Protein AF-A0A383BHP2-F1 (afdb_monomer_lite)

Sequence (165 aa):
MFQIYKDSGLVVIGSGYQWDDPYSCEGWTETFGISYPFINEDNGAGLGIWYNQFYGEGIPKNVLINHNMEIIYANSGTVWPSTWISLIEEALDSCGVDCIPDADGDGILNDNDNCPGIVNPDQSDFDEDGIGDLCDDCNGVTDVLGNLDGNMNSIDEPIINVMDL

Secondary structure (DSSP, 8-state):
-HHHHTTTT----EEE--SS-SS-HHHHHHHHT--S-EEE-TTSSSHHHHHHHHSSS-SSEEEEE-TTS-EEEEEESPPPHHHHHHHHHHHHHTS-GGGSSSSS-SSS-GGG-SSTTS--TT---SS-SSS-TTT-TTTT----TT-TT--B-TTS-B---GGG-

Structure (mmCIF, N/CA/C/O backbone):
data_AF-A0A383BHP2-F1
#
_entry.id   AF-A0A383BHP2-F1
#
loop_
_atom_site.group_PDB
_atom_site.id
_atom_site.type_symbol
_atom_site.label_atom_id
_atom_site.label_alt_id
_atom_site.label_comp_id
_atom_site.label_asym_id
_atom_site.label_entity_id
_atom_site.label_seq_id
_atom_site.pdbx_PDB_ins_code
_atom_site.Cartn_x
_atom_site.Cartn_y
_atom_site.Cartn_z
_atom_site.occupancy
_atom_site.B_iso_or_equiv
_atom_site.auth_seq_id
_atom_site.auth_comp_id
_atom_site.auth_asym_id
_atom_site.auth_atom_id
_atom_site.pdbx_PDB_model_num
ATOM 1 N N . MET A 1 1 ? 9.670 -7.324 -4.398 1.00 68.38 1 MET A N 1
ATOM 2 C CA . MET A 1 1 ? 8.765 -6.208 -4.053 1.00 68.38 1 MET A CA 1
ATOM 3 C C . MET A 1 1 ? 7.319 -6.586 -4.228 1.00 68.38 1 MET A C 1
ATOM 5 O O . MET A 1 1 ? 6.698 -6.894 -3.230 1.00 68.38 1 MET A O 1
ATOM 9 N N . PHE A 1 2 ? 6.806 -6.613 -5.463 1.00 74.00 2 PHE A N 1
ATOM 10 C CA . PHE A 1 2 ? 5.367 -6.716 -5.711 1.00 74.00 2 PHE A CA 1
ATOM 11 C C . PHE A 1 2 ? 4.719 -7.908 -5.000 1.00 74.00 2 PHE A C 1
ATOM 13 O O . PHE A 1 2 ? 3.787 -7.726 -4.240 1.00 74.00 2 PHE A O 1
ATOM 20 N N . GLN A 1 3 ? 5.288 -9.108 -5.131 1.00 75.25 3 GLN A N 1
ATOM 21 C CA . GLN A 1 3 ? 4.736 -10.302 -4.479 1.00 75.25 3 GLN A CA 1
ATOM 22 C C . GLN A 1 3 ? 4.735 -10.261 -2.942 1.00 75.25 3 GLN A C 1
ATOM 24 O O . GLN A 1 3 ? 4.035 -11.061 -2.341 1.00 75.25 3 GLN A O 1
ATOM 29 N N . ILE A 1 4 ? 5.523 -9.375 -2.323 1.00 76.31 4 ILE A N 1
ATOM 30 C CA . ILE A 1 4 ? 5.607 -9.239 -0.862 1.00 76.31 4 ILE A CA 1
ATOM 31 C C . ILE A 1 4 ? 4.504 -8.307 -0.346 1.00 76.31 4 ILE A C 1
ATOM 33 O O . ILE A 1 4 ? 3.895 -8.618 0.662 1.00 76.31 4 ILE A O 1
ATOM 37 N N . TYR A 1 5 ? 4.234 -7.200 -1.048 1.00 77.62 5 TYR A N 1
ATOM 38 C CA . TYR A 1 5 ? 3.347 -6.128 -0.566 1.00 77.62 5 TYR A CA 1
ATOM 39 C C . TYR A 1 5 ? 2.055 -5.960 -1.382 1.00 77.62 5 TYR A C 1
ATOM 41 O O . TYR A 1 5 ? 1.298 -5.025 -1.139 1.00 77.62 5 TYR A O 1
ATOM 49 N N . LYS A 1 6 ? 1.789 -6.826 -2.370 1.00 76.06 6 LYS A N 1
ATOM 50 C CA . LYS A 1 6 ? 0.587 -6.749 -3.226 1.00 76.06 6 LYS A CA 1
ATOM 51 C C . LYS A 1 6 ? -0.728 -6.781 -2.438 1.00 76.06 6 LYS A C 1
ATOM 53 O O . LYS A 1 6 ? -1.705 -6.203 -2.896 1.00 76.06 6 LYS A O 1
ATOM 58 N N . ASP A 1 7 ? -0.724 -7.430 -1.276 1.00 77.56 7 ASP A N 1
ATOM 59 C CA . ASP A 1 7 ? -1.891 -7.571 -0.402 1.00 77.56 7 ASP A CA 1
ATOM 60 C C . ASP A 1 7 ? -1.889 -6.495 0.709 1.00 77.56 7 ASP A C 1
ATOM 62 O O . ASP A 1 7 ? -2.867 -6.335 1.425 1.00 77.56 7 ASP A O 1
ATOM 66 N N . SER A 1 8 ? -0.818 -5.694 0.801 1.00 72.88 8 SER A N 1
ATOM 67 C CA . SER A 1 8 ? -0.631 -4.599 1.768 1.00 72.88 8 SER A CA 1
ATOM 68 C C . SER A 1 8 ? -0.926 -3.217 1.165 1.00 72.88 8 SER A C 1
ATOM 70 O O . SER A 1 8 ? -0.381 -2.216 1.614 1.00 72.88 8 SER A O 1
ATOM 72 N N . GLY A 1 9 ? -1.703 -3.155 0.078 1.00 75.31 9 GLY A N 1
ATOM 73 C CA . GLY A 1 9 ? -2.062 -1.899 -0.594 1.00 75.31 9 GLY A CA 1
ATOM 74 C C . GLY A 1 9 ? -1.028 -1.357 -1.595 1.00 75.31 9 GLY A C 1
ATOM 75 O O . GLY A 1 9 ? -1.277 -0.332 -2.234 1.00 75.31 9 GLY A O 1
ATOM 76 N N . LEU A 1 10 ? 0.112 -2.033 -1.811 1.00 83.44 10 LEU A N 1
ATOM 77 C CA . LEU A 1 10 ? 1.099 -1.591 -2.804 1.00 83.44 10 LEU A CA 1
ATOM 78 C C . LEU A 1 10 ? 0.619 -1.865 -4.235 1.00 83.44 10 LEU A C 1
ATOM 80 O O . LEU A 1 10 ? 0.568 -3.010 -4.694 1.00 83.44 10 LEU A O 1
ATOM 84 N N . VAL A 1 11 ? 0.415 -0.793 -4.998 1.00 87.00 11 VAL A N 1
ATOM 85 C CA . VAL A 1 11 ? 0.188 -0.860 -6.446 1.00 87.00 11 VAL A CA 1
ATOM 86 C C . VAL A 1 11 ? 1.502 -0.624 -7.187 1.00 87.00 11 VAL A C 1
ATOM 88 O O . VAL A 1 11 ? 2.186 0.374 -6.976 1.00 87.00 11 VAL A O 1
ATOM 91 N N . VAL A 1 12 ? 1.850 -1.538 -8.096 1.00 88.75 12 VAL A N 1
ATOM 92 C CA . VAL A 1 12 ? 3.026 -1.410 -8.967 1.00 88.75 12 VAL A CA 1
ATOM 93 C C . VAL A 1 12 ? 2.563 -1.290 -10.411 1.00 88.75 12 VAL A C 1
ATOM 95 O O . VAL A 1 12 ? 1.732 -2.072 -10.863 1.00 88.75 12 VAL A O 1
ATOM 98 N N . ILE A 1 13 ? 3.119 -0.328 -11.145 1.00 87.38 13 ILE A N 1
ATOM 99 C CA . ILE A 1 13 ? 2.884 -0.161 -12.580 1.00 87.38 13 ILE A CA 1
ATOM 100 C C . ILE A 1 13 ? 4.243 -0.124 -13.271 1.00 87.38 13 ILE A C 1
ATOM 102 O O . ILE A 1 13 ? 5.087 0.717 -12.963 1.00 87.38 13 ILE A O 1
ATOM 106 N N . GLY A 1 14 ? 4.466 -1.061 -14.188 1.00 85.44 14 GLY A N 1
ATOM 107 C CA . GLY A 1 14 ? 5.613 -1.037 -15.088 1.00 85.44 14 GLY A CA 1
ATOM 108 C C . GLY A 1 14 ? 5.309 -0.192 -16.319 1.00 85.44 14 GLY A C 1
ATOM 109 O O . GLY A 1 14 ? 4.168 -0.124 -16.761 1.00 85.44 14 GLY A O 1
ATOM 110 N N . SER A 1 15 ? 6.328 0.428 -16.898 1.00 80.56 15 SER A N 1
ATOM 111 C CA . SER A 1 15 ? 6.227 1.102 -18.191 1.00 80.56 15 SER A CA 1
ATOM 112 C C . SER A 1 15 ? 7.484 0.809 -18.990 1.00 80.56 15 SER A C 1
ATOM 114 O O . SER A 1 15 ? 8.580 0.781 -18.425 1.00 80.56 15 SER A O 1
ATOM 116 N N . GLY A 1 16 ? 7.336 0.603 -20.295 1.00 76.81 16 GLY A N 1
ATOM 117 C CA . GLY A 1 16 ? 8.455 0.288 -21.174 1.00 76.81 16 GLY A CA 1
ATOM 118 C C . GLY A 1 16 ? 8.281 0.854 -22.571 1.00 76.81 16 GLY A C 1
ATOM 119 O O . GLY A 1 16 ? 7.163 0.983 -23.063 1.00 76.81 16 GLY A O 1
ATOM 120 N N . TYR A 1 17 ? 9.417 1.174 -23.185 1.00 74.81 17 TYR A N 1
ATOM 121 C CA . TYR A 1 17 ? 9.538 1.554 -24.585 1.00 74.81 17 TYR A CA 1
ATOM 122 C C . TYR A 1 17 ? 10.563 0.632 -25.246 1.00 74.81 17 TYR A C 1
ATOM 124 O O . TYR A 1 17 ? 11.654 0.426 -24.707 1.00 74.81 17 TYR A O 1
ATOM 132 N N . GLN A 1 18 ? 10.230 0.083 -26.406 1.00 73.12 18 GLN A N 1
ATOM 133 C CA . GLN A 1 18 ? 11.089 -0.815 -27.161 1.00 73.12 18 GLN A CA 1
ATOM 134 C C . GLN A 1 18 ? 12.103 -0.016 -28.004 1.00 73.12 18 GLN A C 1
ATOM 136 O O . GLN A 1 18 ? 11.757 0.587 -29.019 1.00 73.12 18 GLN A O 1
ATOM 141 N N . TRP A 1 19 ? 13.389 -0.044 -27.628 1.00 65.88 19 TRP A N 1
ATOM 142 C CA . TRP A 1 19 ? 14.497 0.472 -28.457 1.00 65.88 19 TRP A CA 1
ATOM 143 C C . TRP A 1 19 ? 15.144 -0.640 -29.287 1.00 65.88 19 TRP A C 1
ATOM 145 O O . TRP A 1 19 ? 16.251 -1.072 -28.977 1.00 65.88 19 TRP A O 1
ATOM 155 N N . ASP A 1 20 ? 14.465 -1.112 -30.335 1.00 61.97 20 ASP A N 1
ATOM 156 C CA . ASP A 1 20 ? 15.010 -2.123 -31.263 1.00 61.97 20 ASP A CA 1
ATOM 157 C C . ASP A 1 20 ? 15.513 -3.421 -30.574 1.00 61.97 20 ASP A C 1
ATOM 159 O O . ASP A 1 20 ? 16.409 -4.106 -31.070 1.00 61.97 20 ASP A O 1
ATOM 163 N N . ASP A 1 21 ? 14.926 -3.775 -29.425 1.00 62.31 21 ASP A N 1
ATOM 164 C CA . ASP A 1 21 ? 15.237 -4.984 -28.649 1.00 62.31 21 ASP A CA 1
ATOM 165 C C . ASP A 1 21 ? 14.427 -6.210 -29.137 1.00 62.31 21 ASP A C 1
ATOM 167 O O . ASP A 1 21 ? 13.375 -6.049 -29.770 1.00 62.31 21 ASP A O 1
ATOM 171 N N . PRO A 1 22 ? 14.861 -7.455 -28.837 1.00 62.59 22 PRO A N 1
ATOM 172 C CA . PRO A 1 22 ? 14.276 -8.680 -29.394 1.00 62.59 22 PRO A CA 1
ATOM 173 C C . PRO A 1 22 ? 12.875 -9.023 -28.862 1.00 62.59 22 PRO A C 1
ATOM 175 O O . PRO A 1 22 ? 12.252 -9.954 -29.373 1.00 62.59 22 PRO A O 1
ATOM 178 N N . TYR A 1 23 ? 12.376 -8.297 -27.858 1.00 61.41 23 TYR A N 1
ATOM 179 C CA . TYR A 1 23 ? 11.071 -8.527 -27.243 1.00 61.41 23 TYR A CA 1
ATOM 180 C C . TYR A 1 23 ? 10.201 -7.274 -27.340 1.00 61.41 23 TYR A C 1
ATOM 182 O O . TYR A 1 23 ? 10.650 -6.177 -27.006 1.00 61.41 23 TYR A O 1
ATOM 190 N N . SER A 1 24 ? 8.942 -7.458 -27.749 1.00 73.06 24 SER A N 1
ATOM 191 C CA . SER A 1 24 ? 7.891 -6.455 -27.548 1.00 73.06 24 SER A CA 1
ATOM 192 C C . SER A 1 24 ? 7.666 -6.226 -26.052 1.00 73.06 24 SER A C 1
ATOM 194 O O . SER A 1 24 ? 7.996 -7.096 -25.242 1.00 73.06 24 SER A O 1
ATOM 196 N N . CYS A 1 25 ? 7.054 -5.104 -25.664 1.00 68.38 25 CYS A N 1
ATOM 197 C CA . CYS A 1 25 ? 6.660 -4.864 -24.269 1.00 68.38 25 CYS A CA 1
ATOM 198 C C . CYS A 1 25 ? 5.870 -6.044 -23.654 1.00 68.38 25 CYS A C 1
ATOM 200 O O . CYS A 1 25 ? 6.107 -6.412 -22.507 1.00 68.38 25 CYS A O 1
ATOM 202 N N . GLU A 1 26 ? 5.003 -6.704 -24.431 1.00 70.12 26 GLU A N 1
ATOM 203 C CA . GLU A 1 26 ? 4.316 -7.940 -24.016 1.00 70.12 26 GLU A CA 1
ATOM 204 C C . GLU A 1 26 ? 5.298 -9.105 -23.788 1.00 70.12 26 GLU A C 1
ATOM 206 O O . GLU A 1 26 ? 5.224 -9.788 -22.766 1.00 70.12 26 GLU A O 1
ATOM 211 N N . GLY A 1 27 ? 6.292 -9.277 -24.664 1.00 77.00 27 GLY A N 1
ATOM 212 C CA . GLY A 1 27 ? 7.339 -10.291 -24.513 1.00 77.00 27 GLY A CA 1
ATOM 213 C C . GLY A 1 27 ? 8.184 -10.122 -23.245 1.00 77.00 27 GLY A C 1
ATOM 214 O O . GLY A 1 27 ? 8.615 -11.119 -22.661 1.00 77.00 27 GLY A O 1
ATOM 215 N N . TRP A 1 28 ? 8.377 -8.889 -22.761 1.00 75.12 28 TRP A N 1
ATOM 216 C CA . TRP A 1 28 ? 9.017 -8.639 -21.464 1.00 75.12 28 TRP A CA 1
ATOM 217 C C . TRP A 1 28 ? 8.170 -9.160 -20.300 1.00 75.12 28 TRP A C 1
ATOM 219 O O . TRP A 1 28 ? 8.710 -9.776 -19.379 1.00 75.12 28 TRP A O 1
ATOM 229 N N . THR A 1 29 ? 6.848 -8.969 -20.342 1.00 78.00 29 THR A N 1
ATOM 230 C CA . THR A 1 29 ? 5.975 -9.438 -19.257 1.00 78.00 29 THR A CA 1
ATOM 231 C C . THR A 1 29 ? 5.990 -10.957 -19.114 1.00 78.00 29 THR A C 1
ATOM 233 O O . THR A 1 29 ? 6.138 -11.462 -18.001 1.00 78.00 29 THR A O 1
ATOM 236 N N . GLU A 1 30 ? 5.959 -11.687 -20.231 1.00 81.62 30 GLU A N 1
ATOM 237 C CA . GLU A 1 30 ? 6.023 -13.150 -20.239 1.00 81.62 30 GLU A CA 1
ATOM 238 C C . GLU A 1 30 ? 7.409 -13.668 -19.831 1.00 81.62 30 GLU A C 1
ATOM 240 O O . GLU A 1 30 ? 7.519 -14.551 -18.980 1.00 81.62 30 GLU A O 1
ATOM 245 N N . THR A 1 31 ? 8.478 -13.092 -20.391 1.00 83.31 31 THR A N 1
ATOM 246 C CA . THR A 1 31 ? 9.859 -13.556 -20.166 1.00 83.31 31 THR A CA 1
ATOM 247 C C . THR A 1 31 ? 10.296 -13.394 -18.712 1.00 83.31 31 THR A C 1
ATOM 249 O O . THR A 1 31 ? 10.986 -14.259 -18.170 1.00 83.31 31 THR A O 1
ATOM 252 N N . PHE A 1 32 ? 9.898 -12.294 -18.071 1.00 81.88 32 PHE A N 1
ATOM 253 C CA . PHE A 1 32 ? 10.293 -11.974 -16.698 1.00 81.88 32 PHE A CA 1
ATOM 254 C C . PHE A 1 32 ? 9.202 -12.274 -15.664 1.00 81.88 32 PHE A C 1
ATOM 256 O O . PHE A 1 32 ? 9.393 -11.990 -14.482 1.00 81.88 32 PHE A O 1
ATOM 263 N N . GLY A 1 33 ? 8.074 -12.860 -16.084 1.00 83.56 33 GLY A N 1
ATOM 264 C CA . GLY A 1 33 ? 6.966 -13.201 -15.190 1.00 83.56 33 GLY A CA 1
ATOM 265 C C . GLY A 1 33 ? 6.375 -11.979 -14.479 1.00 83.56 33 GLY A C 1
ATOM 266 O O . GLY A 1 33 ? 6.033 -12.047 -13.294 1.00 83.56 33 GLY A O 1
ATOM 267 N N . ILE A 1 34 ? 6.297 -10.843 -15.177 1.00 83.75 34 ILE A N 1
ATOM 268 C CA . ILE A 1 34 ? 5.709 -9.617 -14.636 1.00 83.75 34 ILE A CA 1
ATOM 269 C C . ILE A 1 34 ? 4.211 -9.854 -14.453 1.00 83.75 34 ILE A C 1
ATOM 271 O O . ILE A 1 34 ? 3.496 -10.184 -15.392 1.00 83.75 34 ILE A O 1
ATOM 275 N N . SER A 1 35 ? 3.749 -9.694 -13.217 1.00 84.62 35 SER A N 1
ATOM 276 C CA . SER A 1 35 ? 2.370 -9.984 -12.794 1.00 84.62 35 SER A CA 1
ATOM 277 C C . SER A 1 35 ? 1.568 -8.731 -12.443 1.00 84.62 35 SER A C 1
ATOM 279 O O . SER A 1 35 ? 0.390 -8.830 -12.116 1.00 84.62 35 SER A O 1
ATOM 281 N N . TYR A 1 36 ? 2.200 -7.561 -12.505 1.00 85.69 36 TYR A N 1
ATOM 282 C CA . TYR A 1 36 ? 1.578 -6.262 -12.281 1.00 85.69 36 TYR A CA 1
ATOM 283 C C . TYR A 1 36 ? 1.314 -5.546 -13.618 1.00 85.69 36 TYR A C 1
ATOM 285 O O . TYR A 1 36 ? 1.966 -5.875 -14.614 1.00 85.69 36 TYR A O 1
ATOM 293 N N . PRO A 1 37 ? 0.378 -4.576 -13.670 1.00 87.31 37 PRO A N 1
ATOM 294 C CA . PRO A 1 37 ? 0.074 -3.827 -14.888 1.00 87.31 37 PRO A CA 1
ATOM 295 C C . PRO A 1 37 ? 1.323 -3.244 -15.562 1.00 87.31 37 PRO A C 1
ATOM 297 O O . PRO A 1 37 ? 2.193 -2.682 -14.893 1.00 87.31 37 PRO A O 1
ATOM 300 N N . PHE A 1 38 ? 1.398 -3.360 -16.891 1.00 83.00 38 PHE A N 1
ATOM 301 C CA . PHE A 1 38 ? 2.515 -2.863 -17.693 1.00 83.00 38 PHE A CA 1
ATOM 302 C C . PHE A 1 38 ? 2.008 -1.983 -18.837 1.00 83.00 38 PHE A C 1
ATOM 304 O O . PHE A 1 38 ? 1.190 -2.413 -19.650 1.00 83.00 38 PHE A O 1
ATOM 311 N N . ILE A 1 39 ? 2.495 -0.748 -18.900 1.00 80.94 39 ILE A N 1
ATOM 312 C CA . ILE A 1 39 ? 2.151 0.228 -19.929 1.00 80.94 39 ILE A CA 1
ATOM 313 C C . ILE A 1 39 ? 3.144 0.089 -21.087 1.00 80.94 39 ILE A C 1
ATOM 315 O O . ILE A 1 39 ? 4.357 0.204 -20.902 1.00 80.94 39 ILE A O 1
ATOM 319 N N . ASN A 1 40 ? 2.616 -0.171 -22.284 1.00 78.00 40 ASN A N 1
ATOM 320 C CA . ASN A 1 40 ? 3.387 -0.181 -23.523 1.00 78.00 40 ASN A CA 1
ATOM 321 C C . ASN A 1 40 ? 3.410 1.230 -24.141 1.00 78.00 40 ASN A C 1
ATOM 323 O O . ASN A 1 40 ? 2.373 1.735 -24.579 1.00 78.00 40 ASN A O 1
ATOM 327 N N . GLU A 1 41 ? 4.596 1.833 -24.217 1.00 75.56 41 GLU A N 1
ATOM 328 C CA . GLU A 1 41 ? 4.814 3.191 -24.727 1.00 75.56 41 GLU A CA 1
ATOM 329 C C . GLU A 1 41 ? 5.247 3.255 -26.208 1.00 75.56 41 GLU A C 1
ATOM 331 O O . GLU A 1 41 ? 5.500 4.344 -26.730 1.00 75.56 41 GLU A O 1
ATOM 336 N N . ASP A 1 42 ? 5.288 2.128 -26.929 1.00 72.69 42 ASP A N 1
ATOM 337 C CA . ASP A 1 42 ? 5.841 2.020 -28.294 1.00 72.69 42 ASP A CA 1
ATOM 338 C C . ASP A 1 42 ? 5.128 2.913 -29.332 1.00 72.69 42 ASP A C 1
ATOM 340 O O . ASP A 1 42 ? 5.729 3.354 -30.310 1.00 72.69 42 ASP A O 1
ATOM 344 N N . ASN A 1 43 ? 3.846 3.234 -29.118 1.00 64.56 43 ASN A N 1
ATOM 345 C CA . ASN A 1 43 ? 3.045 4.066 -30.029 1.00 64.56 43 ASN A CA 1
ATOM 346 C C . ASN A 1 43 ? 3.074 5.569 -29.692 1.00 64.56 43 ASN A C 1
ATOM 348 O O . ASN A 1 43 ? 2.267 6.338 -30.220 1.00 64.56 43 ASN A O 1
ATOM 352 N N . GLY A 1 44 ? 3.963 6.005 -28.793 1.00 56.59 44 GLY A N 1
ATOM 353 C CA . GLY A 1 44 ? 4.082 7.411 -28.399 1.00 56.59 44 GLY A CA 1
A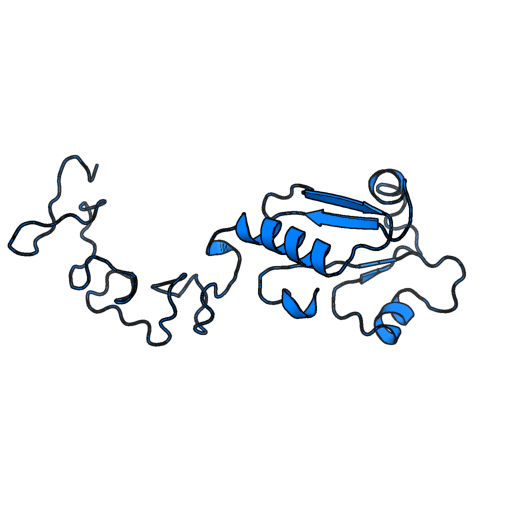TOM 354 C C . GLY A 1 44 ? 2.881 7.949 -27.614 1.00 56.59 44 GLY A C 1
ATOM 355 O O . GLY A 1 44 ? 2.731 9.166 -27.492 1.00 56.59 44 GLY A O 1
ATOM 356 N N . ALA A 1 45 ? 2.035 7.065 -27.076 1.00 53.22 45 ALA A N 1
ATOM 357 C CA . ALA A 1 45 ? 0.835 7.431 -26.326 1.00 53.22 45 ALA A CA 1
ATOM 358 C C . ALA A 1 45 ? 1.136 8.130 -24.981 1.00 53.22 45 ALA A C 1
ATOM 360 O O . ALA A 1 45 ? 0.271 8.850 -24.487 1.00 53.22 45 ALA A O 1
ATOM 361 N N . GLY A 1 46 ? 2.352 8.018 -24.430 1.00 52.53 46 GLY A N 1
ATOM 362 C CA . GLY A 1 46 ? 2.776 8.718 -23.209 1.00 52.53 46 GLY A CA 1
ATOM 363 C C . GLY A 1 46 ? 4.059 9.551 -23.338 1.00 52.53 46 GLY A C 1
ATOM 364 O O . GLY A 1 46 ? 4.452 10.232 -22.390 1.00 52.53 46 GLY A O 1
ATOM 365 N N . LEU A 1 47 ? 4.701 9.605 -24.510 1.00 50.06 47 LEU A N 1
ATOM 366 C CA . LEU A 1 47 ? 6.010 10.265 -24.664 1.00 50.06 47 LEU A CA 1
ATOM 367 C C . LEU A 1 47 ? 5.964 11.795 -24.819 1.00 50.06 47 LEU A C 1
ATOM 369 O O . LEU A 1 47 ? 6.991 12.456 -24.681 1.00 50.06 47 LEU A O 1
ATOM 373 N N . GLY A 1 48 ? 4.797 12.390 -25.073 1.00 49.62 48 GLY A N 1
ATOM 374 C CA . GLY A 1 48 ? 4.679 13.844 -25.259 1.00 49.62 48 GLY A CA 1
ATOM 375 C C . GLY A 1 48 ? 4.638 14.661 -23.963 1.00 49.62 48 GLY A C 1
ATOM 376 O O . GLY A 1 48 ? 4.937 15.853 -23.989 1.00 49.62 48 GLY A O 1
ATOM 377 N N . ILE A 1 49 ? 4.262 14.043 -22.838 1.00 47.41 49 ILE A N 1
ATOM 378 C CA . ILE A 1 49 ? 3.912 14.769 -21.601 1.00 47.41 49 ILE A CA 1
ATOM 379 C C . ILE A 1 49 ? 4.833 14.393 -20.423 1.00 47.41 49 ILE A C 1
ATOM 381 O O . ILE A 1 49 ? 4.909 15.127 -19.445 1.00 47.41 49 ILE A O 1
ATOM 385 N N . TRP A 1 50 ? 5.616 13.312 -20.540 1.00 52.66 50 TRP A N 1
ATOM 386 C CA . TRP A 1 50 ? 6.335 12.715 -19.404 1.00 52.66 50 TRP A CA 1
ATOM 387 C C . TRP A 1 50 ? 7.842 12.504 -19.609 1.00 52.66 50 TRP A C 1
ATOM 389 O O . TRP A 1 50 ? 8.553 12.213 -18.646 1.00 52.66 50 TRP A O 1
ATOM 399 N N . TYR A 1 51 ? 8.367 12.696 -20.826 1.00 53.12 51 TYR A N 1
ATOM 400 C CA . TYR A 1 51 ? 9.782 12.446 -21.142 1.00 53.12 51 TYR A CA 1
ATOM 401 C C . TYR A 1 51 ? 10.743 13.235 -20.234 1.00 53.12 51 TYR A C 1
ATOM 403 O O . TYR A 1 51 ? 11.677 12.676 -19.671 1.00 53.12 51 TYR A O 1
ATOM 411 N N . ASN A 1 52 ? 10.470 14.516 -19.980 1.00 52.06 52 ASN A N 1
ATOM 412 C CA . ASN A 1 52 ? 11.324 15.323 -19.100 1.00 52.06 52 ASN A CA 1
ATOM 413 C C . ASN A 1 52 ? 11.089 15.070 -17.600 1.00 52.06 52 ASN A C 1
ATOM 415 O O . ASN A 1 52 ? 11.979 15.350 -16.804 1.00 52.06 52 ASN A O 1
ATOM 419 N N . GLN A 1 53 ? 9.9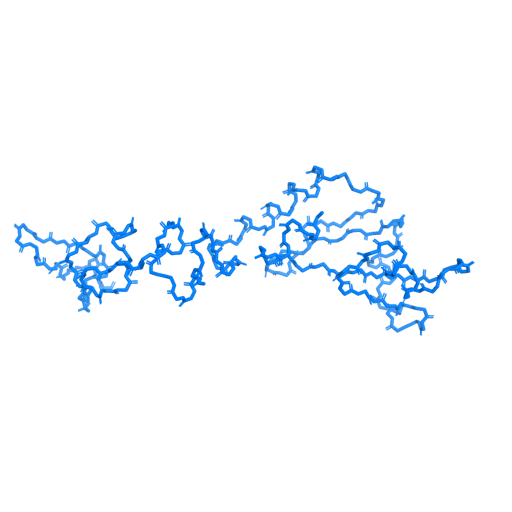21 14.550 -17.209 1.00 54.59 53 GLN A N 1
ATOM 420 C CA . GLN A 1 53 ? 9.539 14.374 -15.803 1.00 54.59 53 GLN A CA 1
ATOM 421 C C . GLN A 1 53 ? 9.924 12.989 -15.255 1.00 54.59 53 GLN A C 1
ATOM 423 O O . GLN A 1 53 ? 10.233 12.870 -14.072 1.00 54.59 53 GLN A O 1
ATOM 428 N N . PHE A 1 54 ? 9.986 11.965 -16.117 1.00 55.56 54 PHE A N 1
ATOM 429 C CA . PHE A 1 54 ? 10.351 10.595 -15.735 1.00 55.56 54 PHE A CA 1
ATOM 430 C C . PHE A 1 54 ? 11.537 10.000 -16.517 1.00 55.56 54 PHE A C 1
ATOM 432 O O . PHE A 1 54 ? 12.152 9.065 -16.023 1.00 55.56 54 PHE A O 1
ATOM 439 N N . TYR A 1 55 ? 11.933 10.546 -17.675 1.00 54.00 55 TYR A N 1
ATOM 440 C CA . TYR A 1 55 ? 13.014 9.981 -18.510 1.00 54.00 55 TYR A CA 1
ATOM 441 C C . TYR A 1 55 ? 14.244 10.896 -18.676 1.00 54.00 55 TYR A C 1
ATOM 443 O O . TYR A 1 55 ? 15.223 10.500 -19.307 1.00 54.00 55 TYR A O 1
ATOM 451 N N . GLY A 1 56 ? 14.236 12.102 -18.093 1.00 55.88 56 GLY A N 1
ATOM 452 C CA . GLY A 1 56 ? 15.307 13.099 -18.257 1.00 55.88 56 GLY A CA 1
ATOM 453 C C . GLY A 1 56 ? 16.665 12.709 -17.656 1.00 55.88 56 GLY A C 1
ATOM 454 O O . GLY A 1 56 ? 17.689 13.279 -18.024 1.00 55.88 56 GLY A O 1
ATOM 455 N N . GLU A 1 57 ? 16.699 11.708 -16.778 1.00 62.00 57 GLU A N 1
ATOM 456 C CA . GLU A 1 57 ? 17.918 11.193 -16.159 1.00 62.00 57 GLU A CA 1
ATOM 457 C C . GLU A 1 57 ? 17.813 9.672 -16.104 1.00 62.00 57 GLU A C 1
ATOM 459 O O . GLU A 1 57 ? 17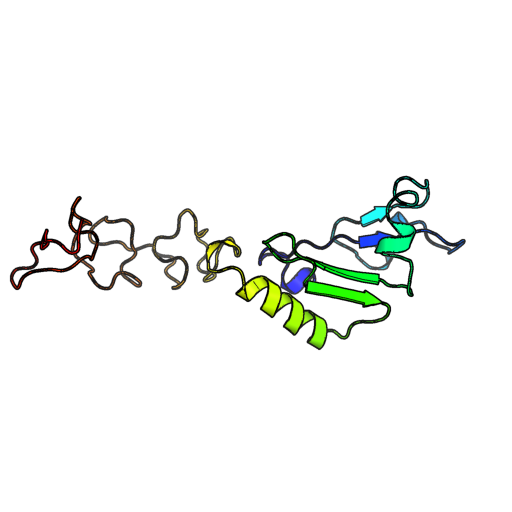.016 9.198 -15.318 1.00 62.00 57 GLU A O 1
ATOM 464 N N . GLY A 1 58 ? 18.568 8.910 -16.902 1.00 67.12 58 GLY A N 1
ATOM 465 C CA . GLY A 1 58 ? 18.834 7.469 -16.709 1.00 67.12 58 GLY A CA 1
ATOM 466 C C . GLY A 1 58 ? 17.648 6.479 -16.677 1.00 67.12 58 GLY A C 1
ATOM 467 O O . GLY A 1 58 ? 16.547 6.760 -16.223 1.00 67.12 58 GLY A O 1
ATOM 468 N N . ILE A 1 59 ? 17.896 5.246 -17.121 1.00 73.19 59 ILE A N 1
ATOM 469 C CA . ILE A 1 59 ? 16.904 4.158 -17.142 1.00 73.19 59 ILE A CA 1
ATOM 470 C C . ILE A 1 59 ? 17.515 2.941 -16.435 1.00 73.19 59 ILE A C 1
ATOM 472 O O . ILE A 1 59 ? 18.705 2.686 -16.640 1.00 73.19 59 ILE A O 1
ATOM 476 N N . PRO A 1 60 ? 16.765 2.197 -15.596 1.00 79.00 60 PRO A N 1
ATOM 477 C CA . PRO A 1 60 ? 15.351 2.389 -15.239 1.00 79.00 60 PRO A CA 1
ATOM 478 C C . PRO A 1 60 ? 15.115 3.636 -14.376 1.00 79.00 60 PRO A C 1
ATOM 480 O O . PRO A 1 60 ? 15.977 3.996 -13.578 1.00 79.00 60 PRO A O 1
ATOM 483 N N . LYS A 1 61 ? 13.948 4.279 -14.515 1.00 82.69 61 LYS A N 1
ATOM 484 C CA . LYS A 1 61 ? 13.470 5.290 -13.562 1.00 82.69 61 LYS A CA 1
ATOM 485 C C . LYS A 1 61 ? 12.494 4.634 -12.601 1.00 82.69 61 LYS A C 1
ATOM 487 O O . LYS A 1 61 ? 11.569 3.949 -13.022 1.00 82.69 61 LYS A O 1
ATOM 492 N N . ASN A 1 62 ? 12.701 4.873 -11.318 1.00 86.38 62 ASN A N 1
ATOM 493 C CA . ASN A 1 62 ? 11.889 4.339 -10.244 1.00 86.38 62 ASN A CA 1
ATOM 494 C C . ASN A 1 62 ? 11.216 5.497 -9.516 1.00 86.38 62 ASN A C 1
ATOM 496 O O . ASN A 1 62 ? 11.890 6.464 -9.154 1.00 86.38 62 ASN A O 1
ATOM 500 N N . VAL A 1 63 ? 9.907 5.390 -9.306 1.00 87.81 63 VAL A N 1
ATOM 501 C CA . VAL A 1 63 ? 9.091 6.403 -8.633 1.00 87.81 63 VAL A CA 1
ATOM 502 C C . VAL A 1 63 ? 8.254 5.710 -7.568 1.00 87.81 63 VAL A C 1
ATOM 504 O O . VAL A 1 63 ? 7.652 4.678 -7.853 1.00 87.81 63 VAL A O 1
ATOM 507 N N . LEU A 1 64 ? 8.227 6.272 -6.363 1.00 88.81 64 LEU A N 1
ATOM 508 C CA . LEU A 1 64 ? 7.333 5.857 -5.288 1.00 88.81 64 LEU A CA 1
ATOM 509 C C . LEU A 1 64 ? 6.431 7.028 -4.912 1.00 88.81 64 LEU A C 1
ATOM 511 O O . LEU A 1 64 ? 6.913 8.147 -4.713 1.00 88.81 64 LEU A O 1
ATOM 515 N N . ILE A 1 65 ? 5.135 6.747 -4.841 1.00 86.69 65 ILE A N 1
ATOM 516 C CA . ILE A 1 65 ? 4.081 7.702 -4.513 1.00 86.69 65 ILE A CA 1
ATOM 517 C C . ILE A 1 65 ? 3.376 7.173 -3.263 1.00 86.69 65 ILE A C 1
ATOM 519 O O . ILE A 1 65 ? 3.033 5.991 -3.230 1.00 86.69 65 ILE A O 1
ATOM 523 N N . ASN A 1 66 ? 3.209 8.014 -2.241 1.00 84.62 66 ASN A N 1
ATOM 524 C CA . ASN A 1 66 ? 2.484 7.651 -1.018 1.00 84.62 66 ASN A CA 1
ATOM 525 C C . ASN A 1 66 ? 0.956 7.782 -1.206 1.00 84.62 66 ASN A C 1
ATOM 527 O O . ASN A 1 66 ? 0.472 8.241 -2.243 1.00 84.62 66 ASN A O 1
ATOM 531 N N . HIS A 1 67 ? 0.182 7.414 -0.185 1.00 78.12 67 HIS A N 1
ATOM 532 C CA . HIS A 1 67 ? -1.284 7.500 -0.206 1.00 78.12 67 HIS A CA 1
ATOM 533 C C . HIS A 1 67 ? -1.833 8.938 -0.318 1.00 78.12 67 HIS A C 1
ATOM 535 O O . HIS A 1 67 ? -2.944 9.134 -0.808 1.00 78.12 67 HIS A O 1
ATOM 541 N N . ASN A 1 68 ? -1.044 9.951 0.059 1.00 80.69 68 ASN A N 1
ATOM 542 C CA . ASN A 1 68 ? -1.380 11.369 -0.114 1.00 80.69 68 ASN A CA 1
ATOM 543 C C . ASN A 1 68 ? -1.116 11.883 -1.542 1.00 80.69 68 ASN A C 1
ATOM 545 O O . ASN A 1 68 ? -1.252 13.079 -1.801 1.00 80.69 68 ASN A O 1
ATOM 549 N N . MET A 1 69 ? -0.762 10.996 -2.481 1.00 83.31 69 MET A N 1
ATOM 550 C CA . MET A 1 69 ? -0.408 11.325 -3.867 1.00 83.31 69 MET A CA 1
ATOM 551 C C . MET A 1 69 ? 0.864 12.178 -3.994 1.00 83.31 69 MET A C 1
ATOM 553 O O . MET A 1 69 ? 1.037 12.923 -4.963 1.00 83.31 69 MET A O 1
ATOM 557 N N . GLU A 1 70 ? 1.785 12.049 -3.043 1.00 84.81 70 GLU A N 1
ATOM 558 C CA . GLU A 1 70 ? 3.062 12.755 -3.037 1.00 84.81 70 GLU A CA 1
ATOM 559 C C . GLU A 1 70 ? 4.189 11.834 -3.512 1.00 84.81 70 GLU A C 1
ATOM 561 O O . GLU A 1 70 ? 4.271 10.665 -3.134 1.00 84.81 70 GLU A O 1
ATOM 566 N N . ILE A 1 71 ? 5.093 12.365 -4.340 1.00 87.06 71 ILE A N 1
ATOM 567 C CA . ILE A 1 71 ? 6.292 11.638 -4.768 1.00 87.06 71 ILE A CA 1
ATOM 568 C C . ILE A 1 71 ? 7.306 11.670 -3.623 1.00 87.06 71 ILE A C 1
ATOM 570 O O . ILE A 1 71 ? 7.914 12.707 -3.364 1.00 87.06 71 ILE A O 1
ATOM 574 N N . ILE A 1 72 ? 7.526 10.524 -2.987 1.00 87.31 72 ILE A N 1
ATOM 575 C CA . ILE A 1 72 ? 8.483 10.371 -1.878 1.00 87.31 72 ILE A CA 1
ATOM 576 C C . ILE A 1 72 ? 9.832 9.806 -2.340 1.00 87.31 72 ILE A C 1
ATOM 578 O O . ILE A 1 72 ? 10.850 9.964 -1.671 1.00 87.31 72 ILE A O 1
ATOM 582 N N . TYR A 1 73 ? 9.873 9.196 -3.527 1.00 89.06 73 TYR A N 1
ATOM 583 C CA . TYR A 1 73 ? 11.112 8.748 -4.152 1.00 89.06 73 TYR A CA 1
ATOM 584 C C . TYR A 1 73 ? 11.032 8.882 -5.669 1.00 89.06 73 TYR A C 1
ATOM 586 O O . TYR A 1 73 ? 10.056 8.461 -6.283 1.00 89.06 73 TYR A O 1
ATOM 594 N N . ALA A 1 74 ? 12.079 9.428 -6.288 1.00 87.19 74 ALA A N 1
ATOM 595 C CA . ALA A 1 74 ? 12.226 9.461 -7.739 1.00 87.19 74 ALA A CA 1
ATOM 596 C C . ALA A 1 74 ? 13.708 9.431 -8.118 1.00 87.19 74 ALA A C 1
ATOM 598 O O . ALA A 1 74 ? 14.395 10.452 -8.082 1.00 87.19 74 ALA A O 1
ATOM 599 N N . ASN A 1 75 ? 14.221 8.265 -8.503 1.00 84.62 75 ASN A N 1
ATOM 600 C CA . ASN A 1 75 ? 15.627 8.127 -8.879 1.00 84.62 75 ASN A CA 1
ATOM 601 C C . ASN A 1 75 ? 15.828 7.120 -10.010 1.00 84.62 75 ASN A C 1
ATOM 603 O O . ASN A 1 75 ? 14.954 6.315 -10.331 1.00 84.62 75 ASN A O 1
ATOM 607 N N . SER A 1 76 ? 16.990 7.207 -10.633 1.00 85.25 76 SER A N 1
ATOM 608 C CA . SER A 1 76 ? 17.352 6.465 -11.827 1.00 85.25 76 SER A CA 1
ATOM 609 C 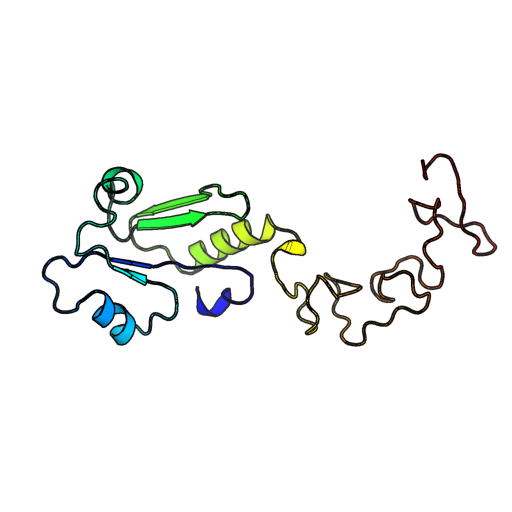C . SER A 1 76 ? 18.408 5.418 -11.507 1.00 85.25 76 SER A C 1
ATOM 611 O O . SER A 1 76 ? 19.240 5.601 -10.621 1.00 85.25 76 SER A O 1
ATOM 613 N N . GLY A 1 77 ? 18.404 4.329 -12.266 1.00 84.00 77 GLY A N 1
ATOM 614 C CA . GLY A 1 77 ? 19.286 3.192 -12.054 1.00 84.00 77 GLY A CA 1
ATOM 615 C C . GLY A 1 77 ? 18.702 2.147 -11.108 1.00 84.00 77 GLY A C 1
ATOM 616 O O . GLY A 1 77 ? 17.536 2.182 -10.720 1.00 84.00 77 GLY A O 1
ATOM 617 N N . THR A 1 78 ? 19.521 1.155 -10.779 1.00 86.00 78 THR A N 1
ATOM 618 C CA . THR A 1 78 ? 19.103 0.020 -9.956 1.00 86.00 78 THR A CA 1
ATOM 619 C C . THR A 1 78 ? 18.949 0.433 -8.498 1.00 86.00 78 THR A C 1
ATOM 621 O O . THR A 1 78 ? 19.894 0.916 -7.877 1.00 86.00 78 THR A O 1
ATOM 624 N N . VAL A 1 79 ? 17.778 0.163 -7.932 1.00 87.00 79 VAL A N 1
ATOM 625 C CA . VAL A 1 79 ? 17.509 0.331 -6.502 1.00 87.00 79 VAL A CA 1
ATOM 626 C C . VAL A 1 79 ? 17.645 -1.026 -5.819 1.00 87.00 79 VAL A C 1
ATOM 628 O O . VAL A 1 79 ? 17.100 -2.030 -6.285 1.00 87.00 79 VAL A O 1
ATOM 631 N N . TRP A 1 80 ? 18.408 -1.074 -4.728 1.00 88.19 80 TRP A N 1
ATOM 632 C CA . TRP A 1 80 ? 18.634 -2.310 -3.983 1.00 88.19 80 TRP A CA 1
ATOM 633 C C . TRP A 1 80 ? 17.358 -2.767 -3.267 1.00 88.19 80 TRP A C 1
ATOM 635 O O . TRP A 1 80 ? 16.605 -1.921 -2.781 1.00 88.19 80 TRP A O 1
ATOM 645 N N . PRO A 1 81 ? 17.127 -4.087 -3.120 1.00 86.12 81 PRO A N 1
ATOM 646 C CA . PRO A 1 81 ? 15.932 -4.598 -2.453 1.00 86.12 81 PRO A CA 1
ATOM 647 C C . PRO A 1 81 ? 15.720 -4.030 -1.047 1.00 86.12 81 PRO A C 1
ATOM 649 O O . PRO A 1 81 ? 14.599 -3.683 -0.709 1.00 86.12 81 PRO A O 1
ATOM 652 N N . SER A 1 82 ? 16.783 -3.868 -0.252 1.00 86.44 82 SER A N 1
ATOM 653 C CA . SER A 1 82 ? 16.688 -3.291 1.096 1.00 86.44 82 SER A CA 1
ATOM 654 C C . SER A 1 82 ? 16.225 -1.836 1.084 1.00 86.44 82 SER A C 1
ATOM 656 O O . SER A 1 82 ? 15.435 -1.441 1.927 1.00 86.44 82 SER A O 1
ATOM 658 N N . THR A 1 83 ? 16.686 -1.043 0.114 1.00 88.50 83 THR A N 1
ATOM 659 C CA . THR A 1 83 ? 16.257 0.352 -0.043 1.00 88.50 83 THR A CA 1
ATOM 660 C C . THR A 1 83 ? 14.783 0.420 -0.406 1.00 88.50 83 THR A C 1
ATOM 662 O O . THR A 1 83 ? 14.059 1.240 0.143 1.00 88.50 83 THR A O 1
ATOM 665 N N . TRP A 1 84 ? 14.326 -0.465 -1.293 1.00 87.81 84 TRP A N 1
ATOM 666 C CA . TRP A 1 84 ? 12.910 -0.549 -1.612 1.00 87.81 84 TRP A CA 1
ATOM 667 C C . TRP A 1 84 ? 12.053 -0.962 -0.421 1.00 87.81 84 TRP A C 1
ATOM 669 O O . TRP A 1 84 ? 10.988 -0.388 -0.257 1.00 87.81 84 TRP A O 1
ATOM 679 N N . ILE A 1 85 ? 12.502 -1.934 0.382 1.00 86.44 85 ILE A N 1
ATOM 680 C CA . ILE A 1 85 ? 11.795 -2.343 1.605 1.00 86.44 85 ILE A CA 1
ATOM 681 C C . ILE A 1 85 ? 11.602 -1.120 2.498 1.00 86.44 85 ILE A C 1
ATOM 683 O O . ILE A 1 85 ? 10.467 -0.771 2.782 1.00 86.44 85 ILE A O 1
ATOM 687 N N . SER A 1 86 ? 12.681 -0.403 2.826 1.00 86.81 86 SER A N 1
ATOM 688 C CA . SER A 1 86 ? 12.594 0.761 3.714 1.00 86.81 86 SER A CA 1
ATOM 689 C C . SER A 1 86 ? 11.703 1.877 3.165 1.00 86.81 86 SER A C 1
ATOM 691 O O . SER A 1 86 ? 10.928 2.449 3.917 1.00 86.81 86 SER A O 1
ATOM 693 N N . LEU A 1 87 ? 11.784 2.178 1.865 1.00 88.12 87 LEU A N 1
ATOM 694 C CA . LE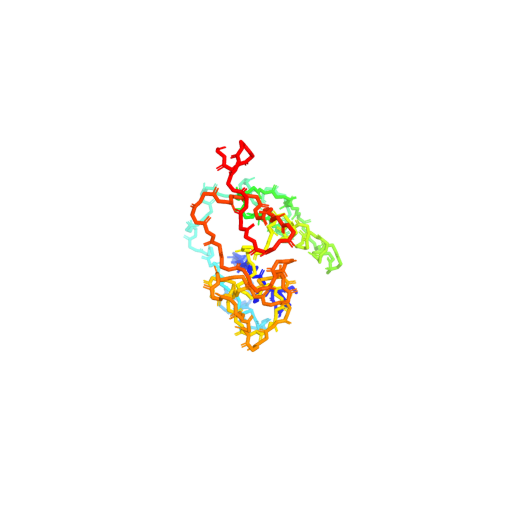U A 1 87 ? 10.951 3.217 1.249 1.00 88.12 87 LEU A CA 1
ATOM 695 C C . LEU A 1 87 ? 9.469 2.832 1.213 1.00 88.12 87 LEU A C 1
ATOM 697 O O . LEU A 1 87 ? 8.612 3.686 1.401 1.00 88.12 87 LEU A O 1
ATOM 701 N N . ILE A 1 88 ? 9.166 1.563 0.931 1.00 86.38 88 ILE A N 1
ATOM 702 C CA . ILE A 1 88 ? 7.787 1.065 0.898 1.00 86.38 88 ILE A CA 1
ATOM 703 C C . ILE A 1 88 ? 7.222 1.021 2.311 1.00 86.38 88 ILE A C 1
ATOM 705 O O . ILE A 1 88 ? 6.102 1.463 2.507 1.00 86.38 88 ILE A O 1
ATOM 709 N N . GLU A 1 89 ? 7.991 0.542 3.285 1.00 83.00 89 GLU A N 1
ATOM 710 C CA . GLU A 1 89 ? 7.581 0.550 4.689 1.00 83.00 89 GLU A CA 1
ATOM 711 C C . GLU A 1 89 ? 7.333 1.977 5.182 1.00 83.00 89 GLU A C 1
ATOM 713 O O . GLU A 1 89 ? 6.298 2.209 5.776 1.00 83.00 89 GLU A O 1
ATOM 718 N N . GLU A 1 90 ? 8.178 2.956 4.844 1.00 82.50 90 GLU A N 1
ATOM 719 C CA . GLU A 1 90 ? 7.925 4.373 5.162 1.00 82.50 90 GLU A CA 1
ATOM 720 C C . GLU A 1 90 ? 6.647 4.909 4.487 1.00 82.50 90 GLU A C 1
ATOM 722 O O . GLU A 1 90 ? 5.876 5.653 5.092 1.00 82.50 90 GLU A O 1
ATOM 727 N N . ALA A 1 91 ? 6.394 4.515 3.236 1.00 81.44 91 ALA A N 1
ATOM 728 C CA . ALA A 1 91 ? 5.184 4.896 2.510 1.00 81.44 91 ALA A CA 1
ATOM 729 C C . ALA A 1 91 ? 3.916 4.276 3.113 1.00 81.44 91 ALA A C 1
ATOM 731 O O . ALA A 1 91 ? 2.866 4.916 3.108 1.00 81.44 91 ALA A O 1
ATOM 732 N N . LEU A 1 92 ? 4.019 3.037 3.596 1.00 75.19 92 LEU A N 1
ATOM 733 C CA . LEU A 1 92 ? 2.926 2.290 4.207 1.00 75.19 92 LEU A CA 1
ATOM 734 C C . LEU A 1 92 ? 2.670 2.745 5.645 1.00 75.19 92 LEU A C 1
ATOM 736 O O . LEU A 1 92 ? 1.522 2.947 5.981 1.00 75.19 92 LEU A O 1
ATOM 740 N N . ASP A 1 93 ? 3.706 2.989 6.449 1.00 66.31 93 ASP A N 1
ATOM 741 C CA . ASP A 1 93 ? 3.610 3.447 7.849 1.00 66.31 93 ASP A CA 1
ATOM 742 C C . ASP A 1 93 ? 3.011 4.864 7.968 1.00 66.31 93 ASP A C 1
ATOM 744 O O . ASP A 1 93 ? 2.479 5.250 9.006 1.00 66.31 93 ASP A O 1
ATOM 748 N N . SER A 1 94 ? 3.048 5.656 6.884 1.00 61.53 94 SER A N 1
ATOM 749 C CA . SER A 1 94 ? 2.315 6.932 6.810 1.00 61.53 94 SER A CA 1
ATOM 750 C C . SER A 1 94 ? 0.794 6.763 6.709 1.00 61.53 94 SER A C 1
ATOM 752 O O . SER A 1 94 ? 0.045 7.690 7.022 1.00 61.53 94 SER A O 1
ATOM 754 N N . CYS A 1 95 ? 0.341 5.571 6.336 1.00 62.69 95 CYS A N 1
ATOM 755 C CA . CYS A 1 95 ? -1.039 5.164 6.454 1.00 62.69 95 CYS A CA 1
ATOM 756 C C . CYS A 1 95 ? -1.202 4.398 7.775 1.00 62.69 95 CYS A C 1
ATOM 758 O O . CYS A 1 95 ? -0.447 3.474 8.053 1.00 62.69 95 CYS A O 1
ATOM 760 N N . GLY A 1 96 ? -2.189 4.741 8.597 1.00 64.19 96 GLY A N 1
ATOM 761 C CA . GLY A 1 96 ? -2.545 3.886 9.732 1.00 64.19 96 GLY A CA 1
ATOM 762 C C . GLY A 1 96 ? -3.165 2.554 9.284 1.00 64.19 96 GLY A C 1
ATOM 763 O O . GLY A 1 96 ? -2.972 2.089 8.161 1.00 64.19 96 GLY A O 1
ATOM 764 N N . VAL A 1 97 ? -3.996 1.987 10.157 1.00 61.44 97 VAL A N 1
ATOM 765 C CA . VAL A 1 97 ? -4.848 0.813 9.894 1.00 61.44 97 VAL A CA 1
ATOM 766 C C . VAL A 1 97 ? -5.544 0.892 8.520 1.00 61.44 97 VAL A C 1
ATOM 768 O O . VAL A 1 97 ? -5.560 -0.082 7.779 1.00 61.44 97 VAL A O 1
ATOM 771 N N . ASP A 1 98 ? -6.013 2.072 8.106 1.00 62.44 98 ASP A N 1
ATOM 772 C CA . ASP A 1 98 ? -6.871 2.276 6.928 1.00 62.44 98 ASP A CA 1
ATOM 773 C C . ASP A 1 98 ? -6.333 1.823 5.551 1.00 62.44 98 ASP A C 1
ATOM 775 O O . ASP A 1 98 ? -7.122 1.730 4.610 1.00 62.44 98 ASP A O 1
ATOM 779 N N . CYS A 1 99 ? -5.029 1.576 5.351 1.00 67.38 99 CYS A N 1
ATOM 780 C CA . CYS A 1 99 ? -4.524 1.209 4.011 1.00 67.38 99 CYS A CA 1
ATOM 781 C C . CYS A 1 99 ? -4.246 -0.275 3.786 1.00 67.38 99 CYS A C 1
ATOM 783 O O . CYS A 1 99 ? -4.032 -0.678 2.637 1.00 67.38 99 CYS A O 1
ATOM 785 N N . ILE A 1 100 ? -4.173 -1.075 4.846 1.00 73.19 100 ILE A N 1
ATOM 786 C CA . ILE A 1 100 ? -4.026 -2.523 4.732 1.00 73.19 100 ILE A CA 1
ATOM 787 C C . ILE A 1 100 ? -5.439 -3.076 4.883 1.00 73.19 100 ILE A C 1
ATOM 789 O O . ILE A 1 100 ? -5.995 -2.883 5.951 1.00 73.19 100 ILE A O 1
ATOM 793 N N . PRO A 1 101 ? -6.048 -3.716 3.865 1.00 81.88 101 PRO A N 1
ATOM 794 C CA . PRO A 1 101 ? -7.454 -4.121 3.941 1.00 81.88 101 PRO A CA 1
ATOM 795 C C . PRO A 1 101 ? -7.806 -4.983 5.161 1.00 81.88 101 PRO A C 1
ATOM 797 O O . PRO A 1 101 ? -8.952 -4.951 5.584 1.00 81.88 101 PRO A O 1
ATOM 800 N N . ASP A 1 102 ? -6.829 -5.733 5.670 1.00 85.81 102 ASP A N 1
ATOM 801 C CA . ASP A 1 102 ? -6.841 -6.556 6.884 1.00 85.81 102 ASP A CA 1
ATOM 802 C C . ASP A 1 102 ? -5.496 -6.293 7.588 1.00 85.81 102 ASP A C 1
ATOM 804 O O . ASP A 1 102 ? -4.454 -6.830 7.191 1.00 85.81 102 ASP A O 1
ATOM 808 N N . ALA A 1 103 ? -5.485 -5.313 8.491 1.00 85.12 103 ALA A N 1
ATOM 809 C CA . ALA A 1 103 ? -4.259 -4.724 9.023 1.00 85.12 103 ALA A CA 1
ATOM 810 C C . ALA A 1 103 ? -3.554 -5.609 10.054 1.00 85.12 103 ALA A C 1
ATOM 812 O O . ALA A 1 103 ? -2.327 -5.522 10.182 1.00 85.12 103 ALA A O 1
ATOM 813 N N . ASP A 1 104 ? -4.282 -6.481 10.744 1.00 88.06 104 ASP A N 1
ATOM 814 C CA . ASP A 1 104 ? -3.725 -7.387 11.743 1.00 88.06 104 ASP A CA 1
ATOM 815 C C . ASP A 1 104 ? -3.571 -8.838 11.241 1.00 88.06 104 ASP A C 1
ATOM 817 O O . ASP A 1 104 ? -2.789 -9.609 11.811 1.00 88.06 104 ASP A O 1
ATOM 821 N N . GLY A 1 105 ? -4.180 -9.180 10.103 1.00 90.31 105 GLY A N 1
ATOM 822 C CA . GLY A 1 105 ? -4.045 -10.462 9.423 1.00 90.31 105 GLY A CA 1
ATOM 823 C C . GLY A 1 105 ? -4.917 -11.566 10.014 1.00 90.31 105 GLY A C 1
ATOM 824 O O . GLY A 1 105 ? -4.539 -12.744 9.923 1.00 90.31 105 GLY A O 1
ATOM 825 N N . ASP A 1 106 ? -6.032 -11.218 10.653 1.00 92.31 106 ASP A N 1
ATOM 826 C CA . ASP A 1 106 ? -6.945 -12.165 11.292 1.00 92.31 106 ASP A CA 1
ATOM 827 C C . ASP A 1 106 ? -7.953 -12.811 10.312 1.00 92.31 106 ASP A C 1
ATOM 829 O O . ASP A 1 106 ? -8.544 -13.861 10.605 1.00 92.31 106 ASP A O 1
ATOM 833 N N . GLY A 1 107 ? -8.049 -12.263 9.094 1.00 92.25 107 GLY A N 1
ATOM 834 C CA . GLY A 1 107 ? -8.923 -12.719 8.016 1.00 92.25 107 GLY A CA 1
ATOM 835 C C . GLY A 1 107 ? -10.230 -11.934 7.868 1.00 92.25 107 GLY A C 1
ATOM 836 O O . GLY A 1 107 ? -11.028 -12.280 6.984 1.00 92.25 107 GLY A O 1
ATOM 837 N N . ILE A 1 108 ? -10.455 -10.906 8.686 1.00 92.00 108 ILE A N 1
ATOM 838 C CA . ILE A 1 108 ? -11.553 -9.945 8.603 1.00 92.00 108 ILE A CA 1
ATOM 839 C C . ILE A 1 108 ? -11.002 -8.628 8.040 1.00 92.00 108 ILE A C 1
ATOM 841 O O . ILE A 1 108 ? -9.886 -8.213 8.313 1.00 92.00 108 ILE A O 1
ATOM 845 N N . LEU A 1 109 ? -11.758 -7.984 7.147 1.00 90.50 109 LEU A N 1
ATOM 846 C CA . LEU A 1 109 ? -11.332 -6.689 6.608 1.00 90.50 109 LEU A CA 1
ATOM 847 C C . LEU A 1 109 ? -11.597 -5.598 7.644 1.00 90.50 109 LEU A C 1
ATOM 849 O O . LEU A 1 109 ? -12.685 -5.621 8.210 1.00 90.50 109 LEU A O 1
ATOM 853 N N . ASN A 1 110 ? -10.722 -4.597 7.770 1.00 87.12 110 ASN A N 1
ATOM 854 C CA . ASN A 1 110 ? -10.824 -3.514 8.762 1.00 87.12 110 ASN A CA 1
ATOM 855 C C . ASN A 1 110 ? -12.206 -2.842 8.809 1.00 87.12 110 ASN A C 1
ATOM 857 O O . ASN A 1 110 ? -12.683 -2.477 9.874 1.00 87.12 110 ASN A O 1
ATOM 861 N N . ASP A 1 111 ? -12.874 -2.699 7.657 1.00 88.44 111 ASP A N 1
ATOM 862 C CA . ASP A 1 111 ? -14.227 -2.123 7.559 1.00 88.44 111 ASP A CA 1
ATOM 863 C C . ASP A 1 111 ? -15.306 -2.948 8.295 1.00 88.44 111 ASP A C 1
ATOM 865 O O . ASP A 1 111 ? -16.418 -2.466 8.510 1.00 88.44 111 ASP A O 1
ATOM 869 N N . ASN A 1 112 ? -15.018 -4.213 8.604 1.00 93.44 112 ASN A N 1
ATOM 870 C CA . ASN A 1 112 ? -15.895 -5.152 9.305 1.00 93.44 112 ASN A CA 1
ATOM 871 C C . ASN A 1 112 ? -15.226 -5.770 10.540 1.00 93.44 112 ASN A C 1
ATOM 873 O O . ASN A 1 112 ? -15.776 -6.728 11.079 1.00 93.44 112 ASN A O 1
ATOM 877 N N . ASP A 1 113 ? -14.050 -5.279 10.921 1.00 94.38 113 ASP A N 1
ATOM 878 C CA . ASP A 1 113 ? -13.273 -5.778 12.045 1.00 94.38 113 ASP A CA 1
ATOM 879 C C . ASP A 1 113 ? -13.526 -4.878 13.258 1.00 94.38 113 ASP A C 1
ATOM 881 O O . ASP A 1 113 ? -13.352 -3.659 13.179 1.00 94.38 113 ASP A O 1
ATOM 885 N N . ASN A 1 114 ? -13.975 -5.461 14.367 1.00 94.19 114 ASN A N 1
ATOM 886 C CA . ASN A 1 114 ? -14.201 -4.725 15.608 1.00 94.19 114 ASN A CA 1
ATOM 887 C C . ASN A 1 114 ? -12.903 -4.450 16.392 1.00 94.19 114 ASN A C 1
ATOM 889 O O . ASN A 1 114 ? -12.939 -3.660 17.333 1.00 94.19 114 ASN A O 1
ATOM 893 N N . CYS A 1 115 ? -11.760 -5.018 15.983 1.00 94.88 115 CYS A N 1
ATOM 894 C CA . CYS A 1 115 ? -10.423 -4.671 16.464 1.00 94.88 115 CYS A CA 1
ATOM 895 C C . CYS A 1 115 ? -9.357 -4.620 15.349 1.00 94.88 115 CYS A C 1
ATOM 897 O O . CYS A 1 115 ? -8.368 -5.341 15.442 1.00 94.88 115 CYS A O 1
ATOM 899 N N . PRO A 1 116 ? -9.408 -3.647 14.412 1.00 92.19 116 PRO A N 1
ATOM 900 C CA . PRO A 1 116 ? -8.541 -3.585 13.219 1.00 92.19 116 PRO A CA 1
ATOM 901 C C . PRO A 1 116 ? -7.011 -3.573 13.420 1.00 92.19 116 PRO A C 1
ATOM 903 O O . PRO A 1 116 ? -6.251 -3.453 12.462 1.00 92.19 116 PRO A O 1
ATOM 906 N N . GLY A 1 117 ? -6.522 -3.560 14.660 1.00 88.12 117 GLY A N 1
ATOM 907 C CA . GLY A 1 117 ? -5.098 -3.612 14.990 1.00 88.12 117 GLY A CA 1
ATOM 908 C C . GLY A 1 117 ? -4.711 -4.747 15.939 1.00 88.12 117 GLY A C 1
ATOM 909 O O . GLY A 1 117 ? -3.549 -4.794 16.354 1.00 88.12 117 GLY A O 1
ATOM 910 N N . ILE A 1 118 ? -5.646 -5.619 16.337 1.00 92.00 118 ILE A N 1
ATOM 911 C CA . ILE A 1 118 ? -5.421 -6.698 17.304 1.00 92.00 118 ILE A CA 1
ATOM 912 C C . ILE A 1 118 ? -6.151 -7.963 16.854 1.00 92.00 118 ILE A C 1
ATOM 914 O O . ILE A 1 118 ? -7.338 -8.106 17.111 1.00 92.00 118 ILE A O 1
ATOM 918 N N . VAL A 1 119 ? -5.369 -8.931 16.362 1.00 94.50 119 VAL A N 1
ATOM 919 C CA . VAL A 1 119 ? -5.854 -10.212 15.822 1.00 94.50 119 VAL A CA 1
ATOM 920 C C . VAL A 1 119 ? -6.944 -10.845 16.687 1.00 94.50 119 VAL A C 1
ATOM 922 O O . VAL A 1 119 ? -6.645 -11.375 17.768 1.00 94.50 119 VAL A O 1
ATOM 925 N N . ASN A 1 120 ? -8.176 -10.878 16.174 1.00 95.19 120 ASN A N 1
ATOM 926 C CA . ASN A 1 120 ? -9.340 -11.439 16.856 1.00 95.19 120 ASN A CA 1
ATOM 927 C C . ASN A 1 120 ? -10.357 -12.109 15.895 1.00 95.19 120 ASN A C 1
ATOM 929 O O . ASN A 1 120 ? -11.508 -11.680 15.793 1.00 95.19 120 ASN A O 1
ATOM 933 N N . PRO A 1 121 ? -10.016 -13.262 15.275 1.00 95.88 121 PRO A N 1
ATOM 934 C CA . PRO A 1 121 ? -10.856 -13.894 14.247 1.00 95.88 121 PRO A CA 1
ATOM 935 C C . PRO A 1 121 ? -12.266 -14.310 14.698 1.00 95.88 121 PRO A C 1
ATOM 937 O O . PRO A 1 121 ? -13.107 -14.676 13.874 1.00 95.88 121 PRO A O 1
ATOM 940 N N . ASP A 1 122 ? -12.505 -14.388 16.008 1.00 96.94 122 ASP A N 1
ATOM 941 C CA . ASP A 1 122 ? -13.804 -14.689 16.601 1.00 96.94 122 ASP A CA 1
ATOM 942 C C . ASP A 1 122 ? -14.713 -13.461 16.735 1.00 96.94 122 ASP A C 1
ATOM 944 O O . ASP A 1 122 ? -15.915 -13.656 16.919 1.00 96.94 122 ASP A O 1
ATOM 948 N N . GLN A 1 123 ? -14.163 -12.247 16.594 1.00 96.38 123 GLN A N 1
ATOM 949 C CA . GLN A 1 123 ? -14.880 -10.968 16.606 1.00 96.38 123 GLN A CA 1
ATOM 950 C C . GLN A 1 123 ? -15.814 -10.853 17.821 1.00 96.38 123 GLN A C 1
ATOM 952 O O . GLN A 1 123 ? -16.955 -10.404 17.715 1.00 96.38 123 GLN A O 1
ATOM 957 N N . SER A 1 124 ? -15.346 -11.331 18.981 1.00 96.38 124 SER A N 1
ATOM 958 C CA . SER A 1 124 ? -16.103 -11.254 20.231 1.00 96.38 124 SER A CA 1
ATOM 959 C C . SER A 1 124 ? -16.287 -9.789 20.633 1.00 96.38 124 SER A C 1
ATOM 961 O O . SER A 1 124 ? -15.331 -9.020 20.605 1.00 96.38 124 SER A O 1
ATOM 963 N N . ASP A 1 125 ? -17.520 -9.432 20.968 1.00 93.06 125 ASP A N 1
ATOM 964 C CA . ASP A 1 125 ? -17.982 -8.106 21.388 1.00 93.06 125 ASP A CA 1
ATOM 965 C C . ASP A 1 125 ? -19.135 -8.367 22.364 1.00 93.06 125 ASP A C 1
ATOM 967 O O . ASP A 1 125 ? -20.253 -8.711 21.965 1.00 93.06 125 ASP A O 1
ATOM 971 N N . PHE A 1 126 ? -18.804 -8.421 23.655 1.00 90.88 126 PHE A N 1
ATOM 972 C CA . PHE A 1 126 ? -19.726 -8.894 24.684 1.00 90.88 126 PHE A CA 1
ATOM 973 C C . PHE A 1 126 ? -20.850 -7.898 24.988 1.00 90.88 126 PHE A C 1
ATOM 975 O O . PHE A 1 126 ? -21.950 -8.328 25.361 1.00 90.88 126 PHE A O 1
ATOM 982 N N . ASP A 1 127 ? -20.584 -6.600 24.869 1.00 84.69 127 ASP A N 1
ATOM 983 C CA . ASP A 1 127 ? -21.559 -5.549 25.145 1.00 84.69 127 ASP A CA 1
ATOM 984 C C . ASP A 1 127 ? -22.262 -5.009 23.896 1.00 84.69 127 ASP A C 1
ATOM 986 O O . ASP A 1 127 ? -23.281 -4.341 24.046 1.00 84.69 127 ASP A O 1
ATOM 990 N N . GLU A 1 128 ? -21.853 -5.425 22.698 1.00 89.19 128 GLU A N 1
ATOM 991 C CA . GLU A 1 128 ? -22.458 -5.065 21.414 1.00 89.19 128 GLU A CA 1
ATOM 992 C C . GLU A 1 128 ? -22.295 -3.573 21.060 1.00 89.19 128 GLU A C 1
ATOM 994 O O . GLU A 1 128 ? -23.182 -2.983 20.425 1.00 89.19 128 GLU A O 1
ATOM 999 N N . ASP A 1 129 ? -21.186 -2.945 21.465 1.00 84.19 129 ASP A N 1
ATOM 1000 C CA . ASP A 1 129 ? -20.874 -1.552 21.125 1.00 84.19 129 ASP A CA 1
ATOM 1001 C C . ASP A 1 129 ? -20.122 -1.379 19.789 1.00 84.19 129 ASP A C 1
ATOM 1003 O O . ASP A 1 129 ? -20.069 -0.274 19.236 1.00 84.19 129 ASP A O 1
ATOM 1007 N N . GLY A 1 130 ? -19.646 -2.483 19.206 1.00 89.25 130 GLY A N 1
ATOM 1008 C CA . GLY A 1 130 ? -18.904 -2.514 17.951 1.00 89.25 130 GLY A CA 1
ATOM 1009 C C . GLY A 1 130 ? -17.383 -2.429 18.102 1.00 89.25 130 GLY A C 1
ATOM 1010 O O . GLY A 1 130 ? -16.697 -2.420 17.077 1.00 89.25 130 GLY A O 1
ATOM 1011 N N . ILE A 1 131 ? -16.856 -2.391 19.326 1.00 90.94 131 ILE A N 1
ATOM 1012 C CA . ILE A 1 131 ? -15.439 -2.516 19.668 1.00 90.94 131 ILE A CA 1
ATOM 1013 C C . ILE A 1 131 ? -15.221 -3.921 20.238 1.00 90.94 131 ILE A C 1
ATOM 1015 O O . ILE A 1 131 ? -15.937 -4.390 21.113 1.00 90.94 131 ILE A O 1
ATOM 1019 N N . GLY A 1 132 ? -14.247 -4.658 19.708 1.00 94.12 132 GLY A N 1
ATOM 1020 C CA . GLY A 1 132 ? -14.052 -6.041 20.129 1.00 94.12 132 GLY A CA 1
ATOM 1021 C C . GLY A 1 132 ? -13.463 -6.159 21.532 1.00 94.12 132 GLY A C 1
ATOM 1022 O O . GLY A 1 132 ? -12.629 -5.358 21.953 1.00 94.12 132 GLY A O 1
ATOM 1023 N N . ASP A 1 133 ? -13.791 -7.261 22.207 1.00 92.75 133 ASP A N 1
ATOM 1024 C CA . ASP A 1 133 ? -13.376 -7.590 23.577 1.00 92.75 133 ASP A CA 1
ATOM 1025 C C . ASP A 1 133 ? -11.863 -7.441 23.835 1.00 92.75 133 ASP A C 1
ATOM 1027 O O . ASP A 1 133 ? -11.430 -7.297 24.980 1.00 92.75 133 ASP A O 1
ATOM 1031 N N . LEU A 1 134 ? -11.046 -7.572 22.782 1.00 92.69 134 LEU A N 1
ATOM 1032 C CA . LEU A 1 134 ? -9.584 -7.530 22.837 1.00 92.69 134 LEU A CA 1
ATOM 1033 C C . LEU A 1 134 ? -8.986 -6.126 22.705 1.00 92.69 134 LEU A C 1
ATOM 1035 O O . LEU A 1 134 ? -7.841 -5.932 23.122 1.00 92.69 134 LEU A O 1
ATOM 1039 N N . CYS A 1 135 ? -9.719 -5.179 22.125 1.00 91.56 135 CYS A N 1
ATOM 1040 C CA . CYS A 1 135 ? -9.299 -3.791 21.943 1.00 91.56 135 CYS A CA 1
ATOM 1041 C C . CYS A 1 135 ? -10.199 -2.792 22.679 1.00 91.56 135 CYS A C 1
ATOM 1043 O O . CYS A 1 135 ? -9.899 -1.598 22.666 1.00 91.56 135 CYS A O 1
ATOM 1045 N N . ASP A 1 136 ? -11.248 -3.276 23.341 1.00 86.50 136 ASP A N 1
ATOM 1046 C CA . ASP A 1 136 ? -12.078 -2.486 24.229 1.00 86.50 136 ASP A CA 1
ATOM 1047 C C . ASP A 1 136 ? -11.516 -2.474 25.662 1.00 86.50 136 ASP A C 1
ATOM 1049 O O . ASP A 1 136 ? -11.529 -3.469 26.395 1.00 86.50 136 ASP A O 1
ATOM 1053 N N . ASP A 1 137 ? -11.028 -1.306 26.081 1.00 82.00 137 ASP A N 1
ATOM 1054 C CA . ASP A 1 137 ? -10.582 -1.057 27.455 1.00 82.00 137 ASP A CA 1
ATOM 1055 C C . ASP A 1 137 ? -11.754 -1.061 28.468 1.00 82.00 137 ASP A C 1
ATOM 1057 O O . ASP A 1 137 ? -11.516 -1.140 29.680 1.00 82.00 137 ASP A O 1
ATOM 1061 N N . CYS A 1 138 ? -13.003 -0.972 27.993 1.00 75.25 138 CYS A N 1
ATOM 1062 C CA . CYS A 1 138 ? -14.240 -0.844 28.768 1.00 75.25 138 CYS A CA 1
ATOM 1063 C C . CYS A 1 138 ? -15.219 -2.024 28.602 1.00 75.25 138 CYS A C 1
ATOM 1065 O O . CYS A 1 138 ? -16.397 -1.867 28.919 1.00 75.25 138 CYS A O 1
ATOM 1067 N N . ASN A 1 139 ? -14.712 -3.209 28.243 1.00 75.81 139 ASN A N 1
ATOM 1068 C CA . ASN A 1 139 ? -15.521 -4.395 27.947 1.00 75.81 139 ASN A CA 1
ATOM 1069 C C . ASN A 1 139 ? -16.612 -4.687 29.001 1.00 75.81 139 ASN A C 1
ATOM 1071 O O . ASN A 1 139 ? -16.325 -4.945 30.181 1.00 75.81 139 ASN A O 1
ATOM 1075 N N . GLY A 1 140 ? -17.868 -4.683 28.549 1.00 70.81 140 GLY A N 1
ATOM 1076 C CA . GLY A 1 140 ? -19.079 -4.899 29.340 1.00 70.81 140 GLY A CA 1
ATOM 1077 C C . GLY A 1 140 ? -20.027 -3.697 29.388 1.00 70.81 140 GLY A C 1
ATOM 1078 O O . GLY A 1 140 ? -20.993 -3.728 30.162 1.00 70.81 140 GLY A O 1
ATOM 1079 N N . VAL A 1 141 ? -19.763 -2.652 28.605 1.00 67.81 141 VAL A N 1
ATOM 1080 C CA . VAL A 1 141 ? -20.440 -1.359 28.637 1.00 67.81 141 VAL A CA 1
ATOM 1081 C C . VAL A 1 141 ? -20.735 -0.888 27.216 1.00 67.81 141 VAL A C 1
ATOM 1083 O O . VAL A 1 141 ? -19.885 -0.334 26.542 1.00 67.81 141 VAL A O 1
ATOM 1086 N N . THR A 1 142 ? -22.001 -0.978 26.809 1.00 65.81 142 THR A N 1
ATOM 1087 C CA . THR A 1 142 ? -22.462 -0.408 25.533 1.00 65.81 142 THR A CA 1
ATOM 1088 C C . THR A 1 142 ? -22.125 1.083 25.430 1.00 65.81 142 THR A C 1
ATOM 1090 O O . THR A 1 142 ? -22.522 1.824 26.339 1.00 65.81 142 THR A O 1
ATOM 1093 N N . ASP A 1 143 ? -21.534 1.546 24.322 1.00 65.88 143 ASP A N 1
ATOM 1094 C CA . ASP A 1 143 ? -21.387 2.977 24.021 1.00 65.88 143 ASP A CA 1
ATOM 1095 C C . ASP A 1 143 ? -22.745 3.691 24.161 1.00 65.88 143 ASP A C 1
ATOM 1097 O O . ASP A 1 143 ? -23.734 3.425 23.461 1.00 65.88 143 ASP A O 1
ATOM 1101 N N . VAL A 1 144 ? -22.827 4.586 25.147 1.00 68.81 144 VAL A N 1
ATOM 1102 C CA . VAL A 1 144 ? -24.047 5.321 25.464 1.00 68.81 144 VAL A CA 1
ATOM 1103 C C . VAL A 1 144 ? -23.951 6.700 24.847 1.00 68.81 144 VAL A C 1
ATOM 1105 O O . VAL A 1 144 ? -23.131 7.516 25.254 1.00 68.81 144 VAL A O 1
ATOM 1108 N N . LEU A 1 145 ? -24.876 6.997 23.927 1.00 67.12 145 LEU A N 1
ATOM 1109 C CA . LEU A 1 145 ? -25.009 8.302 23.278 1.00 67.12 145 LEU A CA 1
ATOM 1110 C C . LEU A 1 145 ? -24.901 9.455 24.300 1.00 67.12 145 LEU A C 1
ATOM 1112 O O . LEU A 1 145 ? -25.841 9.719 25.056 1.00 67.12 145 LEU A O 1
ATOM 1116 N N . GLY A 1 146 ? -23.763 10.157 24.274 1.00 70.75 146 GLY A N 1
ATOM 1117 C CA . GLY A 1 146 ? -23.427 11.238 25.206 1.00 70.75 146 GLY A CA 1
ATOM 1118 C C . GLY A 1 146 ? -22.323 10.925 26.224 1.00 70.75 146 GLY A C 1
ATOM 1119 O O . GLY A 1 146 ?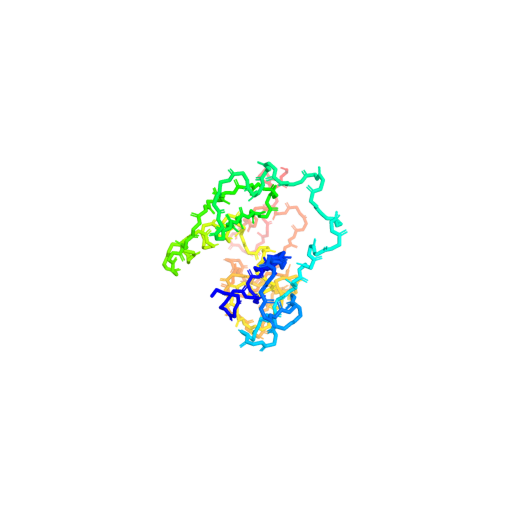 -22.087 11.777 27.068 1.00 70.75 146 GLY A O 1
ATOM 1120 N N . ASN A 1 147 ? -21.667 9.763 26.165 1.00 74.56 147 ASN A N 1
ATOM 1121 C CA . ASN A 1 147 ? -20.467 9.410 26.937 1.00 74.56 147 ASN A CA 1
ATOM 1122 C C . ASN A 1 147 ? -19.266 9.234 25.989 1.00 74.56 147 ASN A C 1
ATOM 1124 O O . ASN A 1 147 ? -18.787 8.126 25.775 1.00 74.56 147 ASN A O 1
ATOM 1128 N N . LEU A 1 148 ? -18.843 10.327 25.349 1.00 74.25 148 LEU A N 1
ATOM 1129 C CA . LEU A 1 148 ? -17.878 10.310 24.247 1.00 74.25 148 LEU A CA 1
ATOM 1130 C C . LEU A 1 148 ? -16.463 9.893 24.683 1.00 74.25 148 LEU A C 1
ATOM 1132 O O . LEU A 1 148 ? -15.681 9.458 23.841 1.00 74.25 148 LEU A O 1
ATOM 1136 N N . ASP A 1 149 ? -16.109 10.061 25.961 1.00 74.75 149 ASP A N 1
ATOM 1137 C CA . ASP A 1 149 ? -14.795 9.671 26.492 1.00 74.75 149 ASP A CA 1
ATOM 1138 C C . ASP A 1 149 ? -14.797 8.315 27.231 1.00 74.75 149 ASP A C 1
ATOM 1140 O O . ASP A 1 149 ? -13.764 7.908 27.771 1.00 74.75 149 ASP A O 1
ATOM 1144 N N . GLY A 1 150 ? -15.945 7.626 27.262 1.00 69.62 150 GLY A N 1
ATOM 1145 C CA . GLY A 1 150 ? -16.098 6.285 27.830 1.00 69.62 150 GLY A CA 1
ATOM 1146 C C . GLY A 1 150 ? -16.002 6.205 29.359 1.00 69.62 150 GLY A C 1
ATOM 1147 O O . GLY A 1 150 ? -15.968 5.110 29.916 1.00 69.62 150 GLY A O 1
ATOM 1148 N N . ASN A 1 151 ? -15.955 7.326 30.087 1.00 76.06 151 ASN A N 1
ATOM 1149 C CA . ASN A 1 151 ? -15.688 7.278 31.524 1.00 76.06 151 ASN A CA 1
ATOM 1150 C C . ASN A 1 151 ? -16.913 6.811 32.359 1.00 76.06 151 ASN A C 1
ATOM 1152 O O . ASN A 1 151 ? -18.072 7.059 32.019 1.00 76.06 151 ASN A O 1
ATOM 1156 N N . MET A 1 152 ? -16.655 6.123 33.481 1.00 75.81 152 MET A N 1
ATOM 1157 C CA . MET A 1 152 ? -17.680 5.460 34.305 1.00 75.81 152 MET A CA 1
ATOM 1158 C C . MET A 1 152 ? -17.603 5.795 35.794 1.00 75.81 152 MET A C 1
ATOM 1160 O O . MET A 1 152 ? -16.551 6.145 36.340 1.00 75.81 152 MET A O 1
ATOM 1164 N N . ASN A 1 153 ? -18.739 5.644 36.482 1.00 80.56 153 ASN A N 1
ATOM 1165 C CA . ASN A 1 153 ? -18.806 5.745 37.937 1.00 80.56 153 ASN A CA 1
ATOM 1166 C C . ASN A 1 153 ? -18.500 4.396 38.616 1.00 80.56 153 ASN A C 1
ATOM 1168 O O . ASN A 1 153 ? -18.280 3.376 37.979 1.00 80.56 153 ASN A O 1
ATOM 1172 N N . SER A 1 154 ? -18.492 4.372 39.951 1.00 83.69 154 SER A N 1
ATOM 1173 C CA . SER A 1 154 ? -18.157 3.170 40.731 1.00 83.69 154 SER A CA 1
ATOM 1174 C C . SER A 1 154 ? -19.218 2.055 40.712 1.00 83.69 154 SER A C 1
ATOM 1176 O O . SER A 1 154 ? -19.123 1.135 41.525 1.00 83.69 154 SER A O 1
ATOM 1178 N N . ILE A 1 155 ? -20.273 2.191 39.910 1.00 79.62 155 ILE A N 1
ATOM 1179 C CA . ILE A 1 155 ? -21.347 1.202 39.733 1.00 79.62 155 ILE A CA 1
ATOM 1180 C C . ILE A 1 155 ? -21.570 0.879 38.247 1.00 79.62 155 ILE A C 1
ATOM 1182 O O . ILE A 1 155 ? -22.654 0.424 37.895 1.00 79.62 155 ILE A O 1
ATOM 1186 N N . ASP A 1 156 ? -20.553 1.118 37.413 1.00 73.50 156 ASP A N 1
ATOM 1187 C CA . ASP A 1 156 ? -20.524 0.789 35.984 1.00 73.50 156 ASP A CA 1
ATOM 1188 C C . ASP A 1 156 ? -21.639 1.480 35.174 1.00 73.50 156 ASP A C 1
ATOM 1190 O O . ASP A 1 156 ? -22.160 0.944 34.200 1.00 73.50 156 ASP A O 1
ATOM 1194 N N . GLU A 1 157 ? -22.034 2.692 35.589 1.00 79.25 157 GLU A N 1
ATOM 1195 C CA . GLU A 1 157 ? -22.890 3.559 34.776 1.00 79.25 157 GLU A CA 1
ATOM 1196 C C . GLU A 1 157 ? -22.042 4.621 34.046 1.00 79.25 157 GLU A C 1
ATOM 1198 O O . GLU A 1 157 ? -21.149 5.222 34.668 1.00 79.25 157 GLU A O 1
ATOM 1203 N N . PRO A 1 158 ? -22.350 4.911 32.766 1.00 77.50 158 PRO A N 1
ATOM 1204 C CA . PRO A 1 158 ? -21.651 5.915 31.967 1.00 77.50 158 PRO A CA 1
ATOM 1205 C C . PRO A 1 158 ? -21.826 7.316 32.561 1.00 77.50 158 PRO A C 1
ATOM 1207 O O . PRO A 1 158 ? -22.932 7.724 32.939 1.00 77.50 158 PRO A O 1
ATOM 1210 N N . ILE A 1 159 ? -20.736 8.079 32.639 1.00 83.56 159 ILE A N 1
ATOM 1211 C CA . ILE A 1 159 ? -20.749 9.440 33.179 1.00 83.56 159 ILE A CA 1
ATOM 1212 C C . ILE A 1 159 ? -20.794 10.443 32.031 1.00 83.56 159 ILE A C 1
ATOM 1214 O O . ILE A 1 159 ? -19.764 10.932 31.581 1.00 83.56 159 ILE A O 1
ATOM 1218 N N . ILE A 1 160 ? -22.007 10.879 31.700 1.00 84.69 160 ILE A N 1
ATOM 1219 C CA . ILE A 1 160 ? -22.229 12.026 30.812 1.00 84.69 160 ILE A CA 1
ATOM 1220 C C . ILE A 1 160 ? -21.855 13.325 31.540 1.00 84.69 160 ILE A C 1
ATOM 1222 O O . ILE A 1 160 ? -22.536 13.759 32.478 1.00 84.69 160 ILE A O 1
ATOM 1226 N N . ASN A 1 161 ? -20.778 13.969 31.110 1.00 82.94 161 ASN A N 1
ATOM 1227 C CA . ASN A 1 161 ? -20.247 15.198 31.673 1.00 82.94 161 ASN A CA 1
ATOM 1228 C C . ASN A 1 161 ? -19.728 16.172 30.593 1.00 82.94 161 ASN A C 1
ATOM 1230 O O . ASN A 1 161 ? -20.116 16.127 29.433 1.00 82.94 161 ASN A O 1
ATOM 1234 N N . VAL A 1 162 ? -18.941 17.170 31.008 1.00 86.19 162 VAL A N 1
ATOM 1235 C CA . VAL A 1 162 ? -18.446 18.236 30.119 1.00 86.19 162 VAL A CA 1
ATOM 1236 C C . VAL A 1 162 ? -17.375 17.755 29.138 1.00 86.19 162 VAL A C 1
ATOM 1238 O O . VAL A 1 162 ? -17.124 18.436 28.150 1.00 86.19 162 VAL A O 1
ATOM 1241 N N . MET A 1 163 ? -16.736 16.622 29.419 1.00 78.06 163 MET A N 1
ATOM 1242 C CA . MET A 1 163 ? -15.750 15.998 28.540 1.00 78.06 163 MET A CA 1
ATOM 1243 C C . MET A 1 163 ? -16.411 15.260 27.365 1.00 78.06 163 MET A C 1
ATOM 1245 O O . MET A 1 163 ? -15.733 14.983 26.383 1.00 78.06 163 MET A O 1
ATOM 1249 N N . ASP A 1 164 ? -17.732 15.048 27.426 1.00 77.38 164 ASP A N 1
ATOM 1250 C CA . ASP A 1 164 ? -18.531 14.346 26.414 1.00 77.38 164 ASP A CA 1
ATOM 1251 C C . ASP A 1 164 ? -19.273 15.274 25.430 1.00 77.38 164 ASP A C 1
ATOM 1253 O O . ASP A 1 164 ? -20.135 14.824 24.669 1.00 77.38 164 ASP A O 1
ATOM 1257 N N . LEU A 1 165 ? -18.988 16.583 25.482 1.00 67.56 165 LEU A N 1
ATOM 1258 C CA . LEU A 1 165 ? -19.606 17.637 24.659 1.00 67.56 165 LEU A CA 1
ATOM 1259 C C . LEU A 1 165 ? -18.769 18.039 23.441 1.00 67.56 165 LEU A C 1
ATOM 1261 O O . LEU A 1 165 ? -17.543 18.240 23.588 1.00 67.56 165 LEU A O 1
#

Organism: NCBI:txid408172

InterPro domains:
  IPR028974 TSP type-3 repeat [G3DSA:4.10.1080.10] (93-156)
  IPR028974 TSP type-3 repeat [SSF103647] (96-147)
  IPR036249 Thioredoxin-like superfamily [SSF52833] (3-94)

Radius of gyration: 24.1 Å; chains: 1; bounding box: 44×33×72 Å

pLDDT: mean 78.65, std 11.66, range [47.41, 96.94]

Foldseek 3Di:
DCVVCVLQQDADEAEDEDPPDPDAQVRVCVVVVPPHHYHYCPVVPPVPPPCCPFVVDEPPWDWDAAPVRDTPDTDYDDDDPVNVVVSVCVSSVVDDLVRNLQQCPLPHGPVQALDSNDRDVVSDQPCPQSHGPVRDPLRPAHPDQQLCVQDADPVRDRDRDPVSD